Protein AF-A0A0K2VJY9-F1 (afdb_monomer)

Mean predicted aligned error: 20.17 Å

Organism: Lepeophtheirus salmonis (NCBI:txid72036)

InterPro domains:
  IPR000562 Fibronectin type II domain [PF00040] (77-105)
  IPR000562 Fibronectin type II domain [PF00040] (145-168)
  IPR000562 Fibronectin type II domain [PS51092] (72-120)
  IPR000562 Fibronectin type II domain [SM00059] (70-118)
  IPR013806 Kringle-like fold [SSF57440] (66-106)
  IPR013806 Kringle-like fold [SSF57440] (131-168)
  IPR036943 Fibronectin type II domain superfamily [G3DSA:2.10.10.10] (58-126)
  IPR036943 Fibronectin type II domain superfamily [G3DSA:2.10.10.10] (132-171)

Foldseek 3Di:
DDDDDDDDDDDDDDDDDDDDDDPPDPPDDPPDDPPDPPDDPPPPDPDPPCPPPPPPPPPDPPDDDPQQWAAPVGQTFDPFADDPNDTDRWFECPPPVNFTKGASDHDPVRHRDHMHGIDPSTDYPPPPDDQPDDPPVRQGADQWDDDPNDIDRHWDCVPHPDTDHDNDHPPD

pLDDT: mean 71.34, std 15.87, range [36.56, 96.62]

Structure (mmCIF, N/CA/C/O backbone):
data_AF-A0A0K2VJY9-F1
#
_entry.id   AF-A0A0K2VJY9-F1
#
loop_
_atom_site.group_PDB
_atom_site.id
_atom_site.type_symbol
_atom_site.label_atom_id
_atom_site.label_alt_id
_atom_site.label_comp_id
_atom_site.label_asym_id
_atom_site.label_entity_id
_atom_site.label_seq_id
_atom_site.pdbx_PDB_ins_code
_atom_site.Cartn_x
_atom_site.Cartn_y
_atom_site.Cartn_z
_atom_site.occupancy
_atom_site.B_iso_or_equiv
_atom_site.auth_seq_id
_atom_site.auth_comp_id
_atom_site.auth_asym_id
_atom_site.auth_atom_id
_atom_site.pdbx_PDB_model_num
ATOM 1 N N . THR A 1 1 ? 41.885 -47.181 95.281 1.00 48.81 1 THR A N 1
ATOM 2 C CA . THR A 1 1 ? 43.304 -46.803 95.465 1.00 48.81 1 THR A CA 1
ATOM 3 C C . THR A 1 1 ? 44.147 -48.058 95.338 1.00 48.81 1 THR A C 1
ATOM 5 O O . THR A 1 1 ? 43.706 -49.065 95.875 1.00 48.81 1 THR A O 1
ATOM 8 N N . PRO A 1 2 ? 45.337 -48.066 94.718 1.00 55.00 2 PRO A N 1
ATOM 9 C CA . PRO A 1 2 ? 45.896 -47.259 93.629 1.00 55.00 2 PRO A CA 1
ATOM 10 C C . PRO A 1 2 ? 45.873 -48.044 92.291 1.00 55.00 2 PRO A C 1
ATOM 12 O O . PRO A 1 2 ? 45.965 -49.267 92.286 1.00 55.00 2 PRO A O 1
ATOM 15 N N . THR A 1 3 ? 45.781 -47.361 91.149 1.00 51.31 3 THR A N 1
ATOM 16 C CA . THR A 1 3 ? 45.940 -47.999 89.829 1.00 51.31 3 THR A CA 1
ATOM 17 C C . THR A 1 3 ? 47.283 -47.552 89.265 1.00 51.31 3 THR A C 1
ATOM 19 O O . THR A 1 3 ? 47.426 -46.398 88.865 1.00 51.31 3 THR A O 1
ATOM 22 N N . SER A 1 4 ? 48.289 -48.430 89.304 1.00 63.41 4 SER A N 1
ATOM 23 C CA . SER A 1 4 ? 49.583 -48.167 88.667 1.00 63.41 4 SER A CA 1
ATOM 24 C C . SER A 1 4 ? 49.408 -48.090 87.149 1.00 63.41 4 SER A C 1
ATOM 26 O O . SER A 1 4 ? 48.708 -48.932 86.579 1.00 63.41 4 SER A O 1
ATOM 28 N N . PRO A 1 5 ? 50.029 -47.111 86.476 1.00 68.75 5 PRO A N 1
ATOM 29 C CA . PRO A 1 5 ? 49.923 -46.987 85.032 1.00 68.75 5 PRO A CA 1
ATOM 30 C C . PRO A 1 5 ? 50.757 -48.079 84.338 1.00 68.75 5 PRO A C 1
ATOM 32 O O . PRO A 1 5 ? 51.905 -48.306 84.730 1.00 68.75 5 PRO A O 1
ATOM 35 N N . PRO A 1 6 ? 50.234 -48.751 83.297 1.00 70.00 6 PRO A N 1
ATOM 36 C CA . PRO A 1 6 ? 51.037 -49.658 82.491 1.00 70.00 6 PRO A CA 1
ATOM 37 C C . PRO A 1 6 ? 51.965 -48.861 81.562 1.00 70.00 6 PRO A C 1
ATOM 39 O O . PRO A 1 6 ? 51.521 -48.147 80.664 1.00 70.00 6 PRO A O 1
ATOM 42 N N . THR A 1 7 ? 53.274 -48.993 81.771 1.00 62.53 7 THR A N 1
ATOM 43 C CA . THR A 1 7 ? 54.312 -48.455 80.883 1.00 62.53 7 THR A CA 1
ATOM 44 C C . THR A 1 7 ? 54.522 -49.407 79.711 1.00 62.53 7 THR A C 1
ATOM 46 O O . THR A 1 7 ? 55.087 -50.487 79.880 1.00 62.53 7 THR A O 1
ATOM 49 N N . THR A 1 8 ? 54.067 -49.009 78.523 1.00 65.25 8 THR A N 1
ATOM 50 C CA . THR A 1 8 ? 54.317 -49.755 77.281 1.00 65.25 8 THR A CA 1
ATOM 51 C C . THR A 1 8 ? 55.618 -49.254 76.642 1.00 65.25 8 THR A C 1
ATOM 53 O O . THR A 1 8 ? 55.748 -48.047 76.436 1.00 65.25 8 THR A O 1
ATOM 56 N N . PRO A 1 9 ? 56.592 -50.132 76.343 1.00 68.38 9 PRO A N 1
ATOM 57 C CA . PRO A 1 9 ? 57.852 -49.733 75.726 1.00 68.38 9 PRO A CA 1
ATOM 58 C C . PRO A 1 9 ? 57.654 -49.376 74.246 1.00 68.38 9 PRO A C 1
ATOM 60 O O . PRO A 1 9 ? 57.282 -50.213 73.426 1.00 68.38 9 PRO A O 1
ATOM 63 N N . THR A 1 10 ? 57.925 -48.116 73.909 1.00 63.16 10 THR A N 1
ATOM 64 C CA . THR A 1 10 ? 57.925 -47.599 72.537 1.00 63.16 10 THR A CA 1
ATOM 65 C C . THR A 1 10 ? 59.215 -48.021 71.834 1.00 63.16 10 THR A C 1
ATOM 67 O O . THR A 1 10 ? 60.294 -47.525 72.158 1.00 63.16 10 THR A O 1
ATOM 70 N N . ALA A 1 11 ? 59.118 -48.947 70.879 1.00 69.31 11 ALA A N 1
ATOM 71 C CA . ALA A 1 11 ? 60.234 -49.283 69.999 1.00 69.31 11 ALA A CA 1
ATOM 72 C C . ALA A 1 11 ? 60.535 -48.111 69.038 1.00 69.31 11 ALA A C 1
ATOM 74 O O . ALA A 1 11 ? 59.601 -47.446 68.580 1.00 69.31 11 ALA A O 1
ATOM 75 N N . PRO A 1 12 ? 61.815 -47.836 68.724 1.00 71.50 12 PRO A N 1
ATOM 76 C CA . PRO A 1 12 ? 62.185 -46.754 67.821 1.00 71.50 12 PRO A CA 1
ATOM 77 C C . PRO A 1 12 ? 61.693 -47.028 66.389 1.00 71.50 12 PRO A C 1
ATOM 79 O O . PRO A 1 12 ? 61.727 -48.175 65.931 1.00 71.50 12 PRO A O 1
ATOM 82 N N . PRO A 1 13 ? 61.244 -45.989 65.663 1.00 69.81 13 PRO A N 1
ATOM 83 C CA . PRO A 1 13 ? 60.726 -46.144 64.313 1.00 69.81 13 PRO A CA 1
ATOM 84 C C . PRO A 1 13 ? 61.854 -46.551 63.360 1.00 69.81 13 PRO A C 1
ATOM 86 O O . PRO A 1 13 ? 62.861 -45.858 63.226 1.00 69.81 13 PRO A O 1
ATOM 89 N N . THR A 1 14 ? 61.679 -47.686 62.688 1.00 63.47 14 THR A N 1
ATOM 90 C CA . THR A 1 14 ? 62.529 -48.101 61.571 1.00 63.47 14 THR A CA 1
ATOM 91 C C . THR A 1 14 ? 61.932 -47.534 60.288 1.00 63.47 14 THR A C 1
ATOM 93 O O . THR A 1 14 ? 60.809 -47.862 59.915 1.00 63.47 14 THR A O 1
ATOM 96 N N . THR A 1 15 ? 62.660 -46.633 59.630 1.00 67.88 15 THR A N 1
ATOM 97 C CA . THR A 1 15 ? 62.262 -46.064 58.337 1.00 67.88 15 THR A C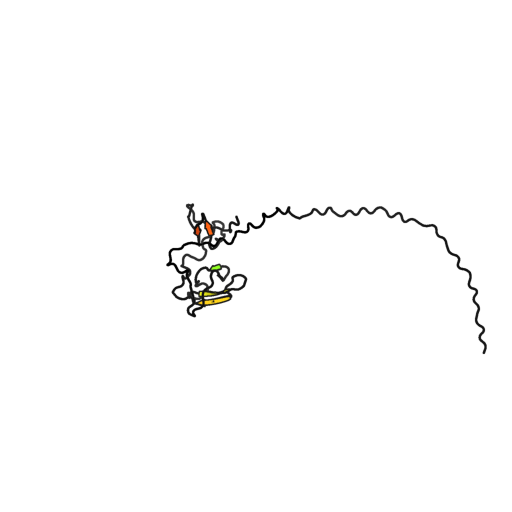A 1
ATOM 98 C C . THR A 1 15 ? 62.597 -47.063 57.226 1.00 67.88 15 THR A C 1
ATOM 100 O O . THR A 1 15 ? 63.777 -47.364 57.037 1.00 67.88 15 THR A O 1
ATOM 103 N N . PRO A 1 16 ? 61.620 -47.578 56.459 1.00 67.00 16 PRO A N 1
ATOM 104 C CA . PRO A 1 16 ? 61.907 -48.373 55.276 1.00 67.00 16 PRO A CA 1
ATOM 105 C C . PRO A 1 16 ? 62.301 -47.429 54.134 1.00 67.00 16 PRO A C 1
ATOM 107 O O . PRO A 1 16 ? 61.461 -46.738 53.559 1.00 67.00 16 PRO A O 1
ATOM 110 N N . THR A 1 17 ? 63.588 -47.389 53.799 1.00 63.19 17 THR A N 1
ATOM 111 C CA . THR A 1 17 ? 64.084 -46.693 52.605 1.00 63.19 17 THR A CA 1
ATOM 112 C C . THR A 1 17 ? 63.848 -47.586 51.388 1.00 63.19 17 THR A C 1
ATOM 114 O O . THR A 1 17 ? 64.686 -48.419 51.047 1.00 63.19 17 THR A O 1
ATOM 117 N N . ALA A 1 18 ? 62.686 -47.455 50.749 1.00 66.62 18 ALA A N 1
ATOM 118 C CA . ALA A 1 18 ? 62.449 -48.065 49.444 1.00 66.62 18 ALA A CA 1
ATOM 119 C C . ALA A 1 18 ? 63.176 -47.255 48.347 1.00 66.62 18 ALA A C 1
ATOM 121 O O . ALA A 1 18 ? 63.155 -46.021 48.392 1.00 66.62 18 ALA A O 1
ATOM 122 N N . PRO A 1 19 ? 63.830 -47.906 47.368 1.00 70.62 19 PRO A N 1
ATOM 123 C CA . PRO A 1 19 ? 64.470 -47.215 46.253 1.00 70.62 19 PRO A CA 1
ATOM 124 C C . PRO A 1 19 ? 63.425 -46.506 45.369 1.00 70.62 19 PRO A C 1
ATOM 126 O O . PRO A 1 19 ? 62.305 -47.004 45.226 1.00 70.62 19 PRO A O 1
ATOM 129 N N . PRO A 1 20 ? 63.764 -45.359 44.753 1.00 66.69 20 PRO A N 1
ATOM 130 C CA . PRO A 1 20 ? 62.827 -44.620 43.920 1.00 66.69 20 PRO A CA 1
ATOM 131 C C . PRO A 1 20 ? 62.527 -45.413 42.643 1.00 66.69 20 PRO A C 1
ATOM 133 O O . PRO A 1 20 ? 63.374 -45.555 41.764 1.00 66.69 20 PRO A O 1
ATOM 136 N N . THR A 1 21 ? 61.306 -45.929 42.524 1.00 61.56 21 THR A N 1
ATOM 137 C CA . THR A 1 21 ? 60.799 -46.495 41.273 1.00 61.56 21 THR A CA 1
ATOM 138 C C . THR A 1 21 ? 60.346 -45.352 40.372 1.00 61.56 21 THR A C 1
ATOM 140 O O . THR A 1 21 ? 59.319 -44.726 40.631 1.00 61.56 21 THR A O 1
ATOM 143 N N . THR A 1 22 ? 61.114 -45.056 39.325 1.00 67.06 22 THR A N 1
ATOM 144 C CA . THR A 1 22 ? 60.713 -44.114 38.274 1.00 67.06 22 THR A CA 1
ATOM 145 C C . THR A 1 22 ? 59.531 -44.705 37.495 1.00 67.06 22 THR A C 1
ATOM 147 O O . THR A 1 22 ? 59.691 -45.763 36.884 1.00 67.06 22 THR A O 1
ATOM 150 N N . PRO A 1 23 ? 58.347 -44.068 37.471 1.00 64.12 23 PRO A N 1
ATOM 151 C CA . PRO A 1 23 ? 57.264 -44.503 36.606 1.00 64.12 23 PRO A CA 1
ATOM 152 C C . PRO A 1 23 ? 57.578 -44.050 35.179 1.00 64.12 23 PRO A C 1
ATOM 154 O O . PRO A 1 23 ? 57.415 -42.882 34.830 1.00 64.12 23 PRO A O 1
ATOM 157 N N . THR A 1 24 ? 58.041 -44.968 34.336 1.00 62.97 24 THR A N 1
ATOM 158 C CA . THR A 1 24 ? 58.100 -44.740 32.890 1.00 62.97 24 THR A CA 1
ATOM 159 C C . THR A 1 24 ? 56.699 -44.957 32.324 1.00 62.97 24 THR A C 1
ATOM 161 O O . THR A 1 24 ? 56.348 -46.052 31.891 1.00 62.97 24 THR A O 1
ATOM 164 N N . ALA A 1 25 ? 55.861 -43.921 32.379 1.00 63.75 25 ALA A N 1
ATOM 165 C CA . ALA A 1 25 ? 54.627 -43.909 31.606 1.00 63.75 25 ALA A CA 1
ATOM 166 C C . ALA A 1 25 ? 54.986 -43.903 30.103 1.00 63.75 25 ALA A C 1
ATOM 168 O O . ALA A 1 25 ? 55.880 -43.150 29.703 1.00 63.75 25 ALA A O 1
ATOM 169 N N . PRO A 1 26 ? 54.326 -44.716 29.260 1.00 68.50 26 PRO A N 1
ATOM 170 C CA . PRO A 1 26 ? 54.474 -44.620 27.813 1.00 68.50 26 PRO A CA 1
ATOM 171 C C . PRO A 1 26 ? 54.117 -43.200 27.348 1.00 68.50 26 PRO A C 1
ATOM 173 O O . PRO A 1 26 ? 53.179 -42.614 27.898 1.00 68.50 26 PRO A O 1
ATOM 176 N N . PRO A 1 27 ? 54.807 -42.634 26.343 1.00 64.31 27 PRO A N 1
ATOM 177 C CA . PRO A 1 27 ? 54.418 -41.348 25.788 1.00 64.31 27 PRO A CA 1
ATOM 178 C C . PRO A 1 27 ? 53.021 -41.491 25.178 1.00 64.31 27 PRO A C 1
ATOM 180 O O . PRO A 1 27 ? 52.833 -42.135 24.148 1.00 64.31 27 PRO A O 1
ATOM 183 N N . THR A 1 28 ? 52.019 -40.915 25.836 1.00 59.78 28 THR A N 1
ATOM 184 C CA . THR A 1 28 ? 50.691 -40.760 25.253 1.00 59.78 28 THR A CA 1
ATOM 185 C C . THR A 1 28 ? 50.783 -39.606 24.270 1.00 59.78 28 THR A C 1
ATOM 187 O O . THR A 1 28 ? 50.891 -38.446 24.652 1.00 59.78 28 THR A O 1
ATOM 190 N N . THR A 1 29 ? 50.820 -39.920 22.978 1.00 65.56 29 THR A N 1
ATOM 191 C CA . THR A 1 29 ? 50.658 -38.909 21.935 1.00 65.56 29 THR A CA 1
ATOM 192 C C . THR A 1 29 ? 49.215 -38.406 22.008 1.00 65.56 29 THR A C 1
ATOM 194 O O . THR A 1 29 ? 48.300 -39.206 21.798 1.00 65.56 29 THR A O 1
ATOM 197 N N . PRO A 1 30 ? 48.956 -37.120 22.304 1.00 60.06 30 PRO A N 1
ATOM 198 C CA . PRO A 1 30 ? 47.615 -36.581 22.183 1.00 60.06 30 PRO A CA 1
ATOM 199 C C . PRO A 1 30 ? 47.298 -36.466 20.693 1.00 60.06 30 PRO A C 1
ATOM 201 O O . PRO A 1 30 ? 47.664 -35.499 20.029 1.00 60.06 30 PRO A O 1
ATOM 204 N N . THR A 1 31 ? 46.629 -37.474 20.142 1.00 61.94 31 THR A N 1
ATOM 205 C CA . THR A 1 31 ? 46.021 -37.380 18.815 1.00 61.94 31 THR A CA 1
ATOM 206 C C . THR A 1 31 ? 44.728 -36.581 18.944 1.00 61.94 31 THR A C 1
ATOM 208 O O . THR A 1 31 ? 43.628 -37.125 18.892 1.00 61.94 31 THR A O 1
ATOM 211 N N . ALA A 1 32 ? 44.853 -35.272 19.166 1.00 62.97 32 ALA A N 1
ATOM 212 C CA . ALA A 1 32 ? 43.757 -34.368 18.861 1.00 62.97 32 ALA A CA 1
ATOM 213 C C . ALA A 1 32 ? 43.549 -34.414 17.334 1.00 62.97 32 ALA A C 1
ATOM 215 O O . ALA A 1 32 ? 44.527 -34.270 16.593 1.00 62.97 32 ALA A O 1
ATOM 216 N N . PRO A 1 33 ? 42.322 -34.646 16.837 1.00 69.62 33 PRO A N 1
ATOM 217 C CA . PRO A 1 33 ? 42.032 -34.510 15.417 1.00 69.62 33 PRO A CA 1
ATOM 218 C C . PRO A 1 33 ? 42.440 -33.104 14.958 1.00 69.62 33 PRO A C 1
ATOM 220 O O . PRO A 1 33 ? 42.216 -32.151 15.710 1.00 69.62 33 PRO A O 1
ATOM 223 N N . PRO A 1 34 ? 43.017 -32.934 13.757 1.00 64.56 34 PRO A N 1
ATOM 224 C CA . PRO A 1 34 ? 43.261 -31.604 13.226 1.00 64.56 34 PRO A CA 1
ATOM 225 C C . PRO A 1 34 ? 41.909 -30.899 13.098 1.00 64.56 34 PRO A C 1
ATOM 227 O O . PRO A 1 34 ? 41.082 -31.256 12.260 1.00 64.56 34 PRO A O 1
ATOM 230 N N . THR A 1 35 ? 41.656 -29.918 13.960 1.00 60.38 35 THR A N 1
ATOM 231 C CA . THR A 1 35 ? 40.522 -29.019 13.802 1.00 60.38 35 THR A CA 1
ATOM 232 C C . THR A 1 35 ? 40.825 -28.154 12.591 1.00 60.38 35 THR A C 1
ATOM 234 O O . THR A 1 35 ? 41.629 -27.226 12.643 1.00 60.38 35 THR A O 1
ATOM 237 N N . THR A 1 36 ? 40.220 -28.490 11.454 1.00 62.84 36 THR A N 1
ATOM 238 C CA . THR A 1 36 ? 40.187 -27.581 10.313 1.00 62.84 36 THR A CA 1
ATOM 239 C C . THR A 1 36 ? 39.492 -26.304 10.786 1.00 62.84 36 THR A C 1
ATOM 241 O O . THR A 1 36 ? 38.356 -26.390 11.258 1.00 62.84 36 THR A O 1
ATOM 244 N N . PRO A 1 37 ? 40.134 -25.126 10.729 1.00 59.97 37 PRO A N 1
ATOM 245 C CA . PRO A 1 37 ? 39.441 -23.885 11.020 1.00 59.97 37 PRO A CA 1
ATOM 246 C C . PRO A 1 37 ? 38.374 -23.673 9.943 1.00 59.97 37 PRO A C 1
ATOM 248 O O . PRO A 1 37 ? 38.667 -23.257 8.827 1.00 59.97 37 PRO A O 1
ATOM 251 N N . THR A 1 38 ? 37.119 -23.971 10.278 1.00 58.91 38 THR A N 1
ATOM 252 C CA . THR A 1 38 ? 35.930 -23.724 9.446 1.00 58.91 38 THR A CA 1
ATOM 253 C C . THR A 1 38 ? 35.508 -22.253 9.504 1.00 58.91 38 THR A C 1
ATOM 255 O O . THR A 1 38 ? 34.322 -21.939 9.540 1.00 58.91 38 THR A O 1
ATOM 258 N N . ALA A 1 39 ? 36.465 -21.327 9.568 1.00 61.84 39 ALA A N 1
ATOM 259 C CA . A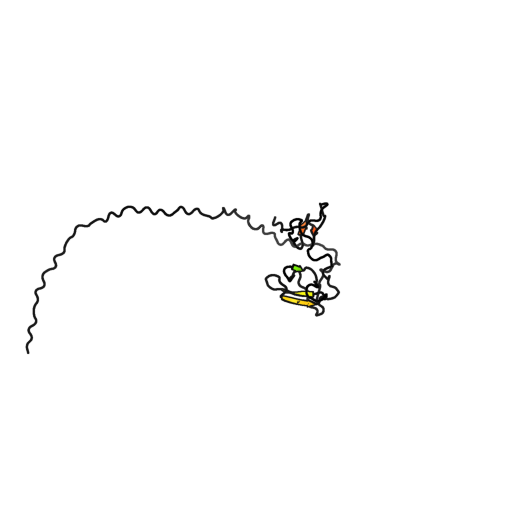LA A 1 39 ? 36.182 -19.920 9.346 1.00 61.84 39 ALA A CA 1
ATOM 260 C C . ALA A 1 39 ? 36.423 -19.655 7.854 1.00 61.84 39 ALA A C 1
ATOM 262 O O . ALA A 1 39 ? 37.562 -19.789 7.398 1.00 61.84 39 ALA A O 1
ATOM 263 N N . PRO A 1 40 ? 35.382 -19.316 7.071 1.00 70.06 40 PRO A N 1
ATOM 264 C CA . PRO A 1 40 ? 35.574 -18.800 5.724 1.00 70.06 40 PRO A CA 1
ATOM 265 C C . PRO A 1 40 ? 36.572 -17.637 5.774 1.00 70.06 40 PRO A C 1
ATOM 267 O O . PRO A 1 40 ? 36.559 -16.893 6.760 1.00 70.06 40 PRO A O 1
ATOM 270 N N . PRO A 1 41 ? 37.423 -17.445 4.752 1.00 65.88 41 PRO A N 1
ATOM 271 C CA . PRO A 1 41 ? 38.249 -16.250 4.686 1.00 65.88 41 PRO A CA 1
ATOM 272 C C . PRO A 1 41 ? 37.319 -15.040 4.774 1.00 65.88 41 PRO A C 1
ATOM 274 O O . PRO A 1 41 ? 36.501 -14.808 3.884 1.00 65.88 41 PRO A O 1
ATOM 277 N N . THR A 1 42 ? 37.400 -14.291 5.873 1.00 57.56 42 THR A N 1
ATOM 278 C CA . THR A 1 42 ? 36.737 -12.997 5.981 1.00 57.56 42 THR A CA 1
ATOM 279 C C . THR A 1 42 ? 37.416 -12.099 4.965 1.00 57.56 42 THR A C 1
ATOM 281 O O . THR A 1 42 ? 38.506 -11.582 5.217 1.00 57.56 42 THR A O 1
ATOM 284 N N . ILE A 1 43 ? 36.804 -11.968 3.786 1.00 66.31 43 ILE A N 1
ATOM 285 C CA . ILE A 1 43 ? 37.127 -10.890 2.859 1.00 66.31 43 ILE A CA 1
ATOM 286 C C . ILE A 1 43 ? 37.026 -9.610 3.687 1.00 66.31 43 ILE A C 1
ATOM 288 O O . ILE A 1 43 ? 35.986 -9.403 4.318 1.00 66.31 43 ILE A O 1
ATOM 292 N N . PRO A 1 44 ? 38.084 -8.783 3.753 1.00 55.94 44 PRO A N 1
ATOM 293 C CA . PRO A 1 44 ? 37.972 -7.487 4.387 1.00 55.94 44 PRO A CA 1
ATOM 294 C C . PRO A 1 44 ? 36.867 -6.738 3.652 1.00 55.94 44 PRO A C 1
ATOM 296 O O . PRO A 1 44 ? 37.023 -6.367 2.487 1.00 55.94 44 PRO A O 1
ATOM 299 N N . THR A 1 45 ? 35.720 -6.583 4.313 1.00 60.03 45 THR A N 1
ATOM 300 C CA . THR A 1 45 ? 34.655 -5.719 3.828 1.00 60.03 45 THR A CA 1
ATOM 301 C C . THR A 1 45 ? 35.312 -4.361 3.618 1.00 60.03 45 THR A C 1
ATOM 303 O O . THR A 1 45 ? 35.996 -3.890 4.538 1.00 60.03 45 THR A O 1
ATOM 306 N N . PRO A 1 46 ? 35.190 -3.735 2.433 1.00 64.88 46 PRO A N 1
ATOM 307 C CA . PRO A 1 46 ? 35.636 -2.362 2.290 1.00 64.88 46 PRO A CA 1
ATOM 308 C C . PRO A 1 46 ? 35.023 -1.565 3.448 1.00 64.88 46 PRO A C 1
ATOM 310 O O . PRO A 1 46 ? 33.885 -1.867 3.837 1.00 64.88 46 PRO A O 1
ATOM 313 N N . PRO A 1 47 ? 35.759 -0.605 4.044 1.00 66.06 47 PRO A N 1
ATOM 314 C CA . PRO A 1 47 ? 35.170 0.255 5.062 1.00 66.06 47 PRO A CA 1
ATOM 315 C C . PRO A 1 47 ? 33.827 0.734 4.514 1.00 66.06 47 PRO A C 1
ATOM 317 O O . PRO A 1 47 ? 33.780 1.020 3.307 1.00 66.06 47 PRO A O 1
ATOM 320 N N . PRO A 1 48 ? 32.747 0.770 5.326 1.00 57.78 48 PRO A N 1
ATOM 321 C CA . PRO A 1 48 ? 31.495 1.354 4.884 1.00 57.78 48 PRO A CA 1
ATOM 322 C C . PRO A 1 48 ? 31.885 2.652 4.208 1.00 57.78 48 PRO A C 1
ATOM 324 O O . PRO A 1 48 ? 32.509 3.507 4.845 1.00 57.78 48 PRO A O 1
ATOM 327 N N . LYS A 1 49 ? 31.657 2.757 2.892 1.00 52.94 49 LYS A N 1
ATOM 328 C CA . LYS A 1 49 ? 31.755 4.063 2.268 1.00 52.94 49 LYS A CA 1
ATOM 329 C C . LYS A 1 49 ? 30.743 4.843 3.072 1.00 52.94 49 LYS A C 1
ATOM 331 O O . LYS A 1 49 ? 29.557 4.528 3.008 1.00 52.94 49 LYS A O 1
ATOM 336 N N . THR A 1 50 ? 31.222 5.748 3.919 1.00 43.59 50 THR A N 1
ATOM 337 C CA . THR A 1 50 ? 30.382 6.744 4.546 1.00 43.59 50 THR A CA 1
ATOM 338 C C . THR A 1 50 ? 29.844 7.518 3.364 1.00 43.59 50 THR A C 1
ATOM 340 O O . THR A 1 50 ? 30.474 8.453 2.874 1.00 43.59 50 THR A O 1
ATOM 343 N N . VAL A 1 51 ? 28.734 7.030 2.811 1.00 51.16 51 VAL A N 1
ATOM 344 C CA . VAL A 1 51 ? 27.898 7.793 1.920 1.00 51.16 51 VAL A CA 1
ATOM 345 C C . VAL A 1 51 ? 27.454 8.894 2.854 1.00 51.16 51 VAL A C 1
ATOM 347 O O . VAL A 1 51 ? 26.628 8.677 3.741 1.00 51.16 51 VAL A O 1
ATOM 350 N N . ALA A 1 52 ? 28.141 10.035 2.763 1.00 51.41 52 ALA A N 1
ATOM 351 C CA . ALA A 1 52 ? 27.667 11.258 3.374 1.00 51.41 52 ALA A CA 1
ATOM 352 C C . ALA A 1 52 ? 26.168 11.309 3.070 1.00 51.41 52 ALA A C 1
ATOM 354 O O . ALA A 1 52 ? 25.821 10.982 1.927 1.00 51.41 52 ALA A O 1
ATOM 355 N N . PRO A 1 53 ? 25.292 11.616 4.046 1.00 45.28 53 PRO A N 1
ATOM 356 C CA . PRO A 1 53 ? 23.871 11.736 3.770 1.00 45.28 53 PRO A CA 1
ATOM 357 C C . PRO A 1 53 ? 23.766 12.671 2.577 1.00 45.28 53 PRO A C 1
ATOM 359 O O . PRO A 1 53 ? 24.094 13.854 2.662 1.00 45.28 53 PRO A O 1
ATOM 362 N N . THR A 1 54 ? 23.475 12.090 1.417 1.00 41.28 54 THR A N 1
ATOM 363 C CA . THR A 1 54 ? 23.405 12.847 0.187 1.00 41.28 54 THR A CA 1
ATOM 364 C C . THR A 1 54 ? 22.034 13.441 0.316 1.00 41.28 54 THR A C 1
ATOM 366 O O . THR A 1 54 ? 21.037 12.777 0.044 1.00 41.28 54 THR A O 1
ATOM 369 N N . THR A 1 55 ? 21.972 14.625 0.920 1.00 41.81 55 THR A N 1
ATOM 370 C CA . THR A 1 55 ? 20.751 15.401 0.982 1.00 41.81 55 THR A CA 1
ATOM 371 C C . THR A 1 55 ? 20.369 15.602 -0.471 1.00 41.81 55 THR A C 1
ATOM 373 O O . THR A 1 55 ? 20.995 16.380 -1.191 1.00 41.81 55 THR A O 1
ATOM 376 N N . ILE A 1 56 ? 19.421 14.789 -0.928 1.00 49.31 56 ILE A N 1
ATOM 377 C CA . ILE A 1 56 ? 18.770 14.900 -2.220 1.00 49.31 56 ILE A CA 1
ATOM 378 C C . ILE A 1 56 ? 18.031 16.232 -2.205 1.00 49.31 56 ILE A C 1
ATOM 380 O O . ILE A 1 56 ? 16.845 16.315 -1.903 1.00 49.31 56 ILE A O 1
ATOM 384 N N . THR A 1 57 ? 18.758 17.313 -2.474 1.00 42.41 57 THR A N 1
ATOM 385 C CA . THR A 1 57 ? 18.174 18.615 -2.766 1.00 42.41 57 THR A CA 1
ATOM 386 C C . THR A 1 57 ? 17.628 18.532 -4.184 1.00 42.41 57 THR A C 1
ATOM 388 O O . THR A 1 57 ? 18.171 19.098 -5.129 1.00 42.41 57 THR A O 1
ATOM 391 N N . THR A 1 58 ? 16.563 17.749 -4.334 1.00 40.28 58 THR A N 1
ATOM 392 C CA . THR A 1 58 ? 15.706 17.761 -5.505 1.00 40.28 58 THR A CA 1
ATOM 393 C C . THR A 1 58 ? 14.976 19.092 -5.458 1.00 40.28 58 THR A C 1
ATOM 395 O O . THR A 1 58 ? 14.033 19.271 -4.687 1.00 40.28 58 THR A O 1
ATOM 398 N N . THR A 1 59 ? 15.424 20.062 -6.251 1.00 42.19 59 THR A N 1
ATOM 399 C CA . THR A 1 59 ? 14.625 21.237 -6.599 1.00 42.19 59 THR A CA 1
ATOM 400 C C . THR A 1 59 ? 13.420 20.765 -7.410 1.00 42.19 59 THR A C 1
ATOM 402 O O . THR A 1 59 ? 13.420 20.777 -8.638 1.00 42.19 59 THR A O 1
ATOM 405 N N . MET A 1 60 ? 12.401 20.277 -6.701 1.00 47.53 60 MET A N 1
ATOM 406 C CA . MET A 1 60 ? 11.114 19.899 -7.265 1.00 47.53 60 MET A CA 1
ATOM 407 C C . MET A 1 60 ? 10.329 21.178 -7.582 1.00 47.53 60 MET A C 1
ATOM 409 O O . MET A 1 60 ? 10.275 22.075 -6.735 1.00 47.53 60 MET A O 1
ATOM 413 N N . PRO A 1 61 ? 9.694 21.292 -8.761 1.00 49.12 61 PRO A N 1
ATOM 414 C CA . PRO A 1 61 ? 8.692 22.322 -8.967 1.00 49.12 61 PRO A CA 1
ATOM 415 C C . PRO A 1 61 ? 7.580 22.118 -7.931 1.00 49.12 61 PRO A C 1
ATOM 417 O O . PRO A 1 61 ? 6.986 21.048 -7.806 1.00 49.12 61 PRO A O 1
ATOM 420 N N . THR A 1 62 ? 7.332 23.152 -7.140 1.00 44.28 62 THR A N 1
ATOM 421 C CA . THR A 1 62 ? 6.222 23.246 -6.194 1.00 44.28 62 THR A CA 1
ATOM 422 C C . THR A 1 62 ? 4.898 22.948 -6.903 1.00 44.28 62 THR A C 1
ATOM 424 O O . THR A 1 62 ? 4.511 23.752 -7.750 1.00 44.28 62 THR A O 1
ATOM 427 N N . THR A 1 63 ? 4.245 21.813 -6.580 1.00 41.06 63 THR A N 1
ATOM 428 C CA . THR A 1 63 ? 2.767 21.564 -6.538 1.00 41.06 63 THR A CA 1
ATOM 429 C C . THR A 1 63 ? 2.329 20.081 -6.529 1.00 41.06 63 THR A C 1
ATOM 431 O O . THR A 1 63 ? 1.155 19.799 -6.739 1.00 41.06 63 THR A O 1
ATOM 434 N N . VAL A 1 64 ? 3.184 19.109 -6.198 1.00 41.34 64 VAL A N 1
ATOM 435 C CA . VAL A 1 64 ? 2.698 17.774 -5.783 1.00 41.34 64 VAL A CA 1
ATOM 436 C C . VAL A 1 64 ? 3.057 17.532 -4.328 1.00 41.34 64 VAL A C 1
ATOM 438 O O . VAL A 1 64 ? 4.161 17.121 -3.991 1.00 41.34 64 VAL A O 1
ATOM 441 N N . THR A 1 65 ? 2.115 17.869 -3.451 1.00 36.56 65 THR A N 1
ATOM 442 C CA . THR A 1 65 ? 2.105 17.469 -2.044 1.00 36.56 65 THR A CA 1
ATOM 443 C C . THR A 1 65 ? 2.404 15.965 -1.981 1.00 36.56 65 THR A C 1
ATOM 445 O O . THR A 1 65 ? 1.691 15.213 -2.651 1.00 36.56 65 THR A O 1
ATOM 448 N N . PRO A 1 66 ? 3.427 15.489 -1.240 1.00 45.44 66 PRO A N 1
ATOM 449 C CA . PRO A 1 66 ? 3.555 14.057 -0.982 1.00 45.44 66 PRO A CA 1
ATOM 450 C C . PRO A 1 66 ? 2.221 13.616 -0.389 1.00 45.44 66 PRO A C 1
ATOM 452 O O . PRO A 1 66 ? 1.735 14.281 0.523 1.00 45.44 66 PRO A O 1
ATOM 455 N N . LEU A 1 67 ? 1.586 12.608 -0.992 1.00 50.62 67 LEU A N 1
ATOM 456 C CA . LEU A 1 67 ? 0.205 12.198 -0.736 1.00 50.62 67 LEU A CA 1
ATOM 457 C C . LEU A 1 67 ? -0.003 11.939 0.766 1.00 50.62 67 LEU A C 1
ATOM 459 O O . LEU A 1 67 ? 0.165 10.819 1.239 1.00 50.62 67 LEU A O 1
ATOM 463 N N . ALA A 1 68 ? -0.340 12.987 1.521 1.00 67.62 68 ALA A N 1
ATOM 464 C CA . ALA A 1 68 ? -0.631 12.944 2.946 1.00 67.62 68 ALA A CA 1
ATOM 465 C C . ALA A 1 68 ? -2.034 12.359 3.098 1.00 67.62 68 ALA A C 1
ATOM 467 O O . ALA A 1 68 ? -3.008 13.045 3.402 1.00 67.62 68 ALA A O 1
ATOM 468 N N . CYS A 1 69 ? -2.137 11.083 2.754 1.00 79.38 69 CYS A N 1
ATOM 469 C CA . CYS A 1 69 ? -3.333 10.308 2.944 1.00 79.38 69 CYS A CA 1
ATOM 470 C C . CYS A 1 69 ? -3.556 10.156 4.453 1.00 79.38 69 CYS A C 1
ATOM 472 O O . CYS A 1 69 ? -2.646 9.823 5.217 1.00 79.38 69 CYS A O 1
ATOM 474 N N . GLY A 1 70 ? -4.771 10.480 4.872 1.00 88.69 70 GLY A N 1
ATOM 475 C CA . GLY A 1 70 ? -5.193 10.452 6.258 1.00 88.69 70 GLY A CA 1
ATOM 476 C C . GLY A 1 70 ? -6.534 9.756 6.379 1.00 88.69 70 GLY A C 1
ATOM 477 O O . GLY A 1 70 ? -7.207 9.457 5.390 1.00 88.69 70 GLY A O 1
ATOM 478 N N . THR A 1 71 ? -6.930 9.495 7.607 1.00 92.44 71 THR A N 1
ATOM 479 C CA . THR A 1 71 ? -8.140 8.749 7.904 1.00 92.44 71 THR A CA 1
ATOM 480 C C . THR A 1 71 ? -9.319 9.695 8.068 1.00 92.44 71 THR A C 1
ATOM 482 O O . THR A 1 71 ? -9.160 10.912 8.203 1.00 92.44 71 THR A O 1
ATOM 485 N N . VAL A 1 72 ? -10.533 9.152 8.076 1.00 92.31 72 VAL A N 1
ATOM 486 C CA . VAL A 1 72 ? -11.756 9.921 8.356 1.00 92.31 72 VAL A CA 1
ATOM 487 C C . VAL A 1 72 ? -11.741 10.561 9.748 1.00 92.31 72 VAL A C 1
ATOM 489 O O . VAL A 1 72 ? -12.413 11.566 9.964 1.00 92.31 72 VAL A O 1
ATOM 492 N N . THR A 1 73 ? -10.952 10.014 10.679 1.00 91.06 73 THR A N 1
ATOM 493 C CA . THR A 1 73 ? -10.764 10.572 12.027 1.00 91.06 73 THR A CA 1
ATOM 494 C C . THR A 1 73 ? -9.608 11.575 12.110 1.00 91.06 73 THR A C 1
ATOM 496 O O . THR A 1 73 ? -9.382 12.164 13.165 1.00 91.06 73 THR A O 1
ATOM 499 N N . GLY A 1 74 ? -8.896 11.811 11.003 1.00 89.31 74 GLY A N 1
ATOM 500 C CA . GLY A 1 74 ? -7.790 12.764 10.919 1.00 89.31 74 GLY A CA 1
ATOM 501 C C . GLY A 1 74 ? -6.420 12.189 11.282 1.00 89.31 74 GLY A C 1
ATOM 502 O O . GLY A 1 74 ? -5.452 12.946 11.344 1.00 89.31 74 GLY A O 1
ATOM 503 N N . ASN A 1 75 ? -6.304 10.875 11.495 1.00 91.38 75 ASN A N 1
ATOM 504 C CA . ASN A 1 75 ? -5.009 10.243 11.736 1.00 91.38 75 ASN A CA 1
ATOM 505 C C . ASN A 1 75 ? -4.228 10.096 10.422 1.00 91.38 75 ASN A C 1
ATOM 507 O O . ASN A 1 75 ? -4.817 9.750 9.397 1.00 91.38 75 ASN A O 1
ATOM 511 N N . PRO A 1 76 ? -2.907 10.329 10.414 1.00 91.38 76 PRO A N 1
ATOM 512 C CA . PRO A 1 76 ? -2.100 10.087 9.228 1.00 91.38 76 PRO A CA 1
ATOM 513 C C . PRO A 1 76 ? -1.989 8.584 8.956 1.00 91.38 76 PRO A C 1
ATOM 515 O O . PRO A 1 76 ? -1.781 7.788 9.874 1.00 91.38 76 PRO A O 1
ATOM 518 N N . CYS A 1 77 ? -2.078 8.204 7.684 1.00 92.25 77 CYS A N 1
ATOM 519 C CA . CYS A 1 77 ? -1.730 6.857 7.264 1.00 92.25 77 CYS A CA 1
ATOM 520 C C . CYS A 1 77 ? -0.209 6.678 7.251 1.00 92.25 77 CYS A C 1
ATOM 522 O O . CYS A 1 77 ? 0.532 7.561 6.814 1.00 92.25 77 CYS A O 1
ATOM 524 N N . ILE A 1 78 ? 0.254 5.511 7.690 1.00 89.94 78 ILE A N 1
ATOM 525 C CA . ILE A 1 78 ? 1.653 5.101 7.625 1.00 89.94 78 ILE A CA 1
ATOM 526 C C . ILE A 1 78 ? 1.811 4.128 6.462 1.00 89.94 78 ILE A C 1
ATOM 528 O O . ILE A 1 78 ? 1.220 3.049 6.460 1.00 89.94 78 ILE A O 1
ATOM 532 N N . PHE A 1 79 ? 2.644 4.506 5.496 1.00 83.56 79 PHE A N 1
ATOM 533 C CA . PHE A 1 79 ? 3.031 3.662 4.372 1.00 83.56 79 PHE A CA 1
ATOM 534 C C . PHE A 1 79 ? 4.560 3.516 4.312 1.00 83.56 79 PHE A C 1
ATOM 536 O O . PHE A 1 79 ? 5.265 4.482 4.617 1.00 83.56 79 PHE A O 1
ATOM 543 N N . PRO A 1 80 ? 5.083 2.362 3.859 1.00 87.06 80 PRO A N 1
ATOM 544 C CA . PRO A 1 80 ? 4.357 1.110 3.634 1.00 87.06 80 PRO A CA 1
ATOM 545 C C . PRO A 1 80 ? 3.950 0.417 4.948 1.00 87.06 80 PRO A C 1
ATOM 547 O O . PRO A 1 80 ? 4.589 0.617 5.979 1.00 87.06 80 PRO A O 1
ATOM 550 N N . PHE A 1 81 ? 2.928 -0.442 4.903 1.00 85.56 81 PHE A N 1
ATOM 551 C CA . PHE A 1 81 ? 2.570 -1.335 6.015 1.00 85.56 81 PHE A CA 1
ATOM 552 C C . PHE A 1 81 ? 2.320 -2.768 5.544 1.00 85.56 81 PHE A C 1
ATOM 554 O O . PHE A 1 81 ? 1.963 -2.989 4.389 1.00 85.56 81 PHE A O 1
ATOM 561 N N . ILE A 1 82 ? 2.4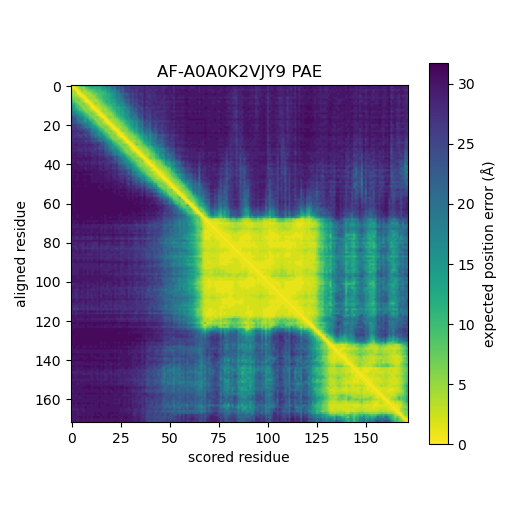94 -3.746 6.436 1.00 82.00 82 ILE A N 1
ATOM 562 C CA . ILE A 1 82 ? 2.258 -5.164 6.141 1.00 82.00 82 ILE A CA 1
ATOM 563 C C . ILE A 1 82 ? 0.918 -5.610 6.730 1.00 82.00 82 ILE A C 1
ATOM 565 O O . ILE A 1 82 ? 0.654 -5.407 7.915 1.00 82.00 82 ILE A O 1
ATOM 569 N N . TYR A 1 83 ? 0.089 -6.270 5.926 1.00 87.50 83 TYR A N 1
ATOM 570 C CA . TYR A 1 83 ? -1.119 -6.954 6.386 1.00 87.50 83 TYR A CA 1
ATOM 571 C C . TYR A 1 83 ? -1.335 -8.242 5.595 1.00 87.50 83 TYR A C 1
ATOM 573 O O . TYR A 1 83 ? -1.131 -8.266 4.385 1.00 87.50 83 TYR A O 1
ATOM 581 N N . ALA A 1 84 ? -1.705 -9.332 6.273 1.00 83.19 84 ALA A N 1
ATOM 582 C CA . ALA A 1 84 ? -1.849 -10.650 5.646 1.00 83.19 84 ALA A CA 1
ATOM 583 C C . ALA A 1 84 ? -0.660 -11.004 4.719 1.00 83.19 84 ALA A C 1
ATOM 585 O O . ALA A 1 84 ? -0.858 -11.437 3.590 1.00 83.19 84 ALA A O 1
ATOM 586 N N . GLU A 1 85 ? 0.572 -10.732 5.176 1.00 79.44 85 GLU A N 1
ATOM 587 C CA . GLU A 1 85 ? 1.834 -10.965 4.442 1.00 79.44 85 GLU A CA 1
ATOM 588 C C . GLU A 1 85 ? 2.021 -10.150 3.143 1.00 79.44 85 GLU A C 1
ATOM 590 O O . GLU A 1 85 ? 2.982 -10.365 2.406 1.00 79.44 85 GLU A O 1
ATOM 595 N N . ASN A 1 86 ? 1.152 -9.173 2.876 1.00 71.56 86 ASN A N 1
ATOM 596 C CA . ASN A 1 86 ? 1.242 -8.267 1.734 1.00 71.56 86 ASN A CA 1
ATOM 597 C C . ASN A 1 86 ? 1.670 -6.866 2.185 1.00 71.56 86 ASN A C 1
ATOM 599 O O . ASN A 1 86 ? 1.317 -6.427 3.279 1.00 71.56 86 ASN A O 1
ATOM 603 N N . ILE A 1 87 ? 2.435 -6.173 1.339 1.00 74.69 87 ILE A N 1
ATOM 604 C CA . ILE A 1 87 ? 2.905 -4.805 1.582 1.00 74.69 87 ILE A CA 1
ATOM 605 C C . ILE A 1 87 ? 1.974 -3.820 0.877 1.00 74.69 87 ILE A C 1
ATOM 607 O O . ILE A 1 87 ? 1.777 -3.908 -0.331 1.00 74.69 87 ILE A O 1
ATOM 611 N N . TYR A 1 88 ? 1.480 -2.843 1.629 1.00 76.38 88 TYR A N 1
ATOM 612 C CA . TYR A 1 88 ? 0.539 -1.826 1.184 1.00 76.38 88 TYR A CA 1
ATOM 613 C C . TYR A 1 88 ? 1.197 -0.449 1.180 1.00 76.38 88 TYR A C 1
ATOM 615 O O . TYR A 1 88 ? 1.683 0.024 2.208 1.00 76.38 88 TYR A O 1
ATOM 623 N N . VAL A 1 89 ? 1.193 0.209 0.019 1.00 79.25 89 VAL A N 1
ATOM 624 C CA . VAL A 1 89 ? 1.692 1.589 -0.185 1.00 79.25 89 VAL A CA 1
ATOM 625 C C . VAL A 1 89 ? 0.560 2.602 -0.400 1.00 79.25 89 VAL A C 1
ATOM 627 O O . VAL A 1 89 ? 0.806 3.775 -0.668 1.00 79.25 89 VAL A O 1
ATOM 630 N N . SER A 1 90 ? -0.686 2.137 -0.313 1.00 85.38 90 SER A N 1
ATOM 631 C CA . SER A 1 90 ? -1.912 2.925 -0.439 1.00 85.38 90 SER A CA 1
ATOM 632 C C . SER A 1 90 ? -3.034 2.256 0.363 1.00 85.38 90 SER A C 1
ATOM 634 O O . SER A 1 90 ? -2.817 1.197 0.958 1.00 85.38 90 SER A O 1
ATOM 636 N N . CYS A 1 91 ? -4.213 2.871 0.441 1.00 90.75 91 CYS A N 1
ATOM 637 C CA . CYS A 1 91 ? -5.308 2.327 1.242 1.00 90.75 91 CYS A CA 1
ATOM 638 C C .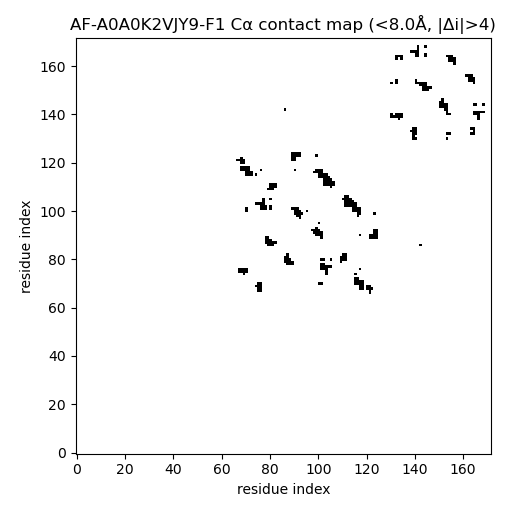 CYS A 1 91 ? -5.875 1.049 0.636 1.00 90.75 91 CYS A C 1
ATOM 640 O O . CYS A 1 91 ? -6.356 1.075 -0.491 1.00 90.75 91 CYS A O 1
ATOM 642 N N . THR A 1 92 ? -5.914 -0.044 1.388 1.00 88.81 92 THR A N 1
ATOM 643 C CA . THR A 1 92 ? -6.456 -1.313 0.892 1.00 88.81 92 THR A CA 1
ATOM 644 C C . THR A 1 92 ? -7.898 -1.528 1.325 1.00 88.81 92 THR A C 1
ATOM 646 O O . THR A 1 92 ? -8.347 -0.973 2.320 1.00 88.81 92 THR A O 1
ATOM 649 N N . THR A 1 93 ? -8.639 -2.340 0.578 1.00 91.88 93 THR A N 1
ATOM 650 C CA . THR A 1 93 ? -9.976 -2.820 0.974 1.00 91.88 93 THR A CA 1
ATOM 651 C C . THR A 1 93 ? -9.954 -4.269 1.467 1.00 91.88 93 THR A C 1
ATOM 653 O O . THR A 1 93 ? -11.004 -4.811 1.829 1.00 91.88 93 THR A O 1
ATOM 656 N N . THR A 1 94 ? -8.765 -4.886 1.493 1.00 88.19 94 THR A N 1
ATOM 657 C CA . THR A 1 94 ? -8.546 -6.278 1.899 1.00 88.19 94 THR A CA 1
ATOM 658 C C . THR A 1 94 ? -9.134 -6.528 3.280 1.00 88.19 94 THR A C 1
ATOM 660 O O . THR A 1 94 ? -8.900 -5.750 4.204 1.00 88.19 94 THR A O 1
ATOM 663 N N . ASP A 1 95 ? -9.935 -7.589 3.385 1.00 90.19 95 ASP A N 1
ATOM 664 C CA . ASP A 1 95 ? -10.601 -8.046 4.610 1.00 90.19 95 ASP A CA 1
ATOM 665 C C . ASP A 1 95 ? -11.447 -6.986 5.347 1.00 90.19 95 ASP A C 1
ATOM 667 O O . ASP A 1 95 ? -11.790 -7.165 6.513 1.00 90.19 95 ASP A O 1
ATOM 671 N N . ASN A 1 96 ? -11.854 -5.906 4.664 1.00 91.50 96 ASN A N 1
ATOM 672 C CA . ASN A 1 96 ? -12.599 -4.797 5.273 1.00 91.50 96 ASN A CA 1
ATOM 673 C C . ASN A 1 96 ? -13.897 -4.443 4.526 1.00 91.50 96 ASN A C 1
ATOM 675 O O . ASN A 1 96 ? -14.310 -3.286 4.466 1.00 9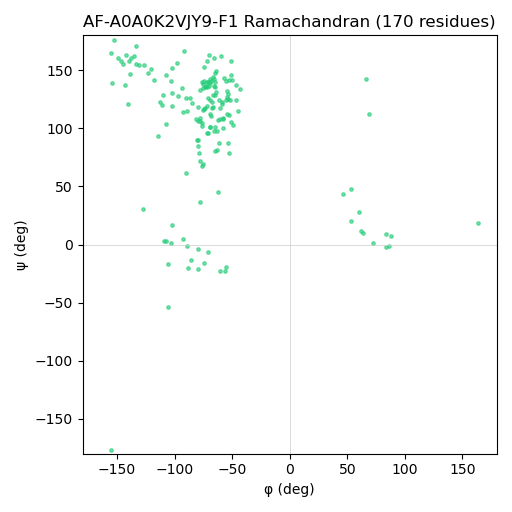1.50 96 ASN A O 1
ATOM 679 N N . GLY A 1 97 ? -14.541 -5.428 3.891 1.00 86.19 97 GLY A N 1
ATOM 680 C CA . GLY A 1 97 ? -15.873 -5.254 3.291 1.00 86.19 97 GLY A CA 1
ATOM 681 C C . GLY A 1 97 ? -15.955 -4.181 2.196 1.00 86.19 97 GLY A C 1
ATOM 682 O O . GLY A 1 97 ? -17.007 -3.570 2.022 1.00 86.19 97 GLY A O 1
ATOM 683 N N . GLY A 1 98 ? -14.854 -3.918 1.483 1.00 85.38 98 GLY A N 1
ATOM 684 C CA . GLY A 1 98 ? -14.785 -2.870 0.458 1.00 85.38 98 GLY A CA 1
ATOM 685 C C . GLY A 1 98 ? -14.495 -1.464 0.998 1.00 85.38 98 GLY A C 1
ATOM 686 O O . GLY A 1 98 ? -14.364 -0.532 0.208 1.00 85.38 98 GLY A O 1
ATOM 687 N N . ILE A 1 99 ? -14.371 -1.293 2.316 1.00 90.50 99 ILE A N 1
ATOM 688 C CA . ILE A 1 99 ? -14.052 -0.008 2.942 1.00 90.50 99 ILE A CA 1
ATOM 689 C C . ILE A 1 99 ? -12.526 0.172 2.937 1.00 90.50 99 ILE A C 1
ATOM 691 O O . ILE A 1 99 ? -11.814 -0.674 3.486 1.00 90.50 99 ILE A O 1
ATOM 695 N N . PRO A 1 100 ? -11.991 1.246 2.332 1.00 93.06 100 PRO A N 1
ATOM 696 C CA . PRO A 1 100 ? -10.553 1.445 2.264 1.00 93.06 100 PRO A CA 1
ATOM 697 C C . PRO A 1 100 ? -9.980 1.815 3.631 1.00 93.06 100 PRO A C 1
ATOM 699 O O . PRO A 1 100 ? -10.518 2.674 4.330 1.00 93.06 100 PRO A O 1
ATOM 702 N N . TRP A 1 101 ? -8.862 1.201 3.996 1.00 94.81 101 TRP A N 1
ATOM 703 C CA . TRP A 1 101 ? -8.193 1.407 5.272 1.00 94.81 101 TRP A CA 1
ATOM 704 C C . TRP A 1 101 ? -6.672 1.453 5.121 1.00 94.81 101 TRP A C 1
ATOM 706 O O . TRP A 1 101 ? -6.097 0.967 4.144 1.00 94.81 101 TRP A O 1
ATOM 716 N N . CYS A 1 102 ? -6.022 2.066 6.104 1.00 94.56 102 CYS A N 1
ATOM 717 C CA . CYS A 1 102 ? -4.570 2.136 6.216 1.00 94.56 102 CYS A CA 1
ATOM 718 C C . CYS A 1 102 ? -4.133 1.906 7.665 1.00 94.56 102 CYS A C 1
ATOM 720 O O . CYS A 1 102 ? -4.922 2.083 8.597 1.00 94.56 102 CYS A O 1
ATOM 722 N N . ALA A 1 103 ? -2.867 1.546 7.869 1.00 95.44 103 ALA A N 1
ATOM 723 C CA . ALA A 1 103 ? -2.283 1.523 9.202 1.00 95.44 103 ALA A CA 1
ATOM 724 C C . ALA A 1 103 ? -2.040 2.950 9.723 1.00 95.44 103 ALA A C 1
ATOM 726 O O . ALA A 1 103 ? -1.514 3.797 9.008 1.00 95.44 103 ALA A O 1
ATOM 727 N N . THR A 1 104 ? -2.371 3.197 10.986 1.00 95.12 104 THR A N 1
ATOM 728 C CA . THR A 1 104 ? -2.048 4.430 11.727 1.00 95.12 104 THR A CA 1
ATOM 729 C C . THR A 1 104 ? -0.926 4.208 12.740 1.00 95.12 104 THR A C 1
ATOM 731 O O . THR A 1 104 ? -0.299 5.162 13.190 1.00 95.12 104 THR A O 1
ATOM 734 N N . THR A 1 105 ? -0.632 2.946 13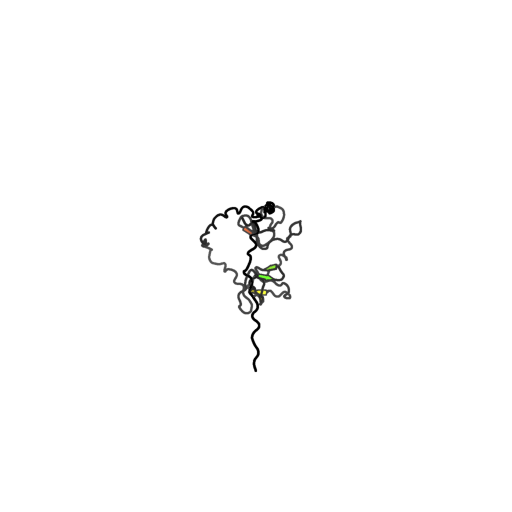.079 1.00 93.75 105 THR A N 1
ATOM 735 C CA . THR A 1 105 ? 0.581 2.527 13.797 1.00 93.75 105 THR A CA 1
ATOM 736 C C . THR A 1 105 ? 1.051 1.162 13.294 1.00 93.75 105 THR A C 1
ATOM 738 O O . THR A 1 105 ? 0.247 0.363 12.805 1.00 93.75 105 THR A O 1
ATOM 741 N N . LEU A 1 106 ? 2.345 0.876 13.448 1.00 93.56 106 LEU A N 1
ATOM 742 C CA . LEU A 1 106 ? 2.964 -0.389 13.048 1.00 93.56 106 LEU A CA 1
ATOM 743 C C . LEU A 1 106 ? 3.601 -1.095 14.247 1.00 93.56 106 LEU A C 1
ATOM 745 O O . LEU A 1 106 ? 4.108 -0.451 15.167 1.00 93.56 106 LEU A O 1
ATOM 749 N N . TYR A 1 107 ? 3.651 -2.423 14.192 1.00 90.19 107 TYR A N 1
ATOM 750 C CA . TYR A 1 107 ? 4.612 -3.200 14.967 1.00 90.19 107 TYR A CA 1
ATOM 751 C C . TYR A 1 107 ? 6.047 -2.918 14.482 1.00 90.19 107 TYR A C 1
ATOM 753 O O . TYR A 1 107 ? 6.234 -2.524 13.329 1.00 90.19 107 TYR A O 1
ATOM 761 N N . PRO A 1 108 ? 7.088 -3.210 15.291 1.00 89.81 108 PRO A N 1
ATOM 762 C CA . PRO A 1 108 ? 8.487 -3.076 14.860 1.00 89.81 108 PRO A CA 1
ATOM 763 C C . PRO A 1 108 ? 8.834 -3.881 13.599 1.00 89.81 108 PRO A C 1
ATOM 765 O O . PRO A 1 108 ? 9.787 -3.566 12.896 1.00 89.81 108 PRO A O 1
ATOM 768 N N . THR A 1 109 ? 8.056 -4.924 13.313 1.00 75.94 109 THR A N 1
ATOM 769 C CA . THR A 1 109 ? 8.172 -5.781 12.129 1.00 75.94 109 THR A CA 1
ATOM 770 C C . THR A 1 109 ? 7.547 -5.179 10.865 1.00 75.94 109 THR A C 1
ATOM 772 O O . THR A 1 109 ? 7.626 -5.798 9.811 1.00 75.94 109 THR A O 1
ATOM 775 N N . GLY A 1 110 ? 6.904 -4.009 10.950 1.00 77.94 110 GLY A N 1
ATOM 776 C CA . GLY A 1 110 ? 6.217 -3.351 9.832 1.00 77.94 110 GLY A CA 1
ATOM 777 C C . GLY A 1 110 ? 4.767 -3.796 9.622 1.00 77.94 110 GLY A C 1
ATOM 778 O O . GLY A 1 110 ? 4.089 -3.272 8.741 1.00 77.94 110 GLY A O 1
ATOM 779 N N . PHE A 1 111 ? 4.264 -4.733 10.432 1.00 89.38 111 PHE A N 1
ATOM 780 C CA . PHE A 1 111 ? 2.862 -5.153 10.393 1.00 89.38 111 PHE A CA 1
ATOM 781 C C . PHE A 1 111 ? 1.938 -4.065 10.940 1.00 89.38 111 PHE A C 1
ATOM 783 O O . PHE A 1 111 ? 2.258 -3.436 11.949 1.00 89.38 111 PHE A O 1
ATOM 790 N N . ALA A 1 112 ? 0.785 -3.874 10.29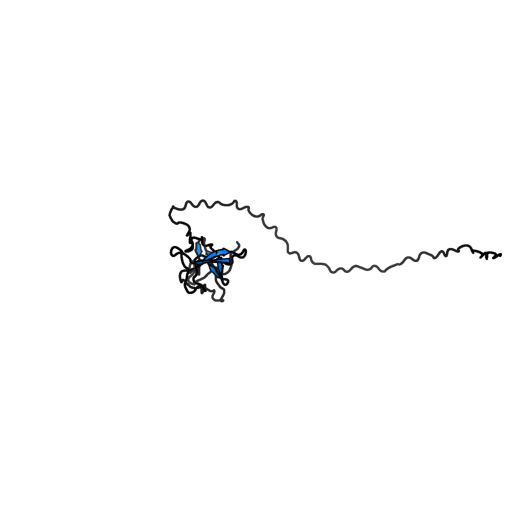8 1.00 93.31 112 ALA A N 1
ATOM 791 C CA . ALA A 1 112 ? -0.267 -2.992 10.787 1.00 93.31 112 ALA A CA 1
ATOM 792 C C . ALA A 1 112 ? -0.663 -3.395 12.213 1.00 93.31 112 ALA A C 1
ATOM 794 O O . ALA A 1 112 ? -1.001 -4.550 12.470 1.00 93.31 112 ALA A O 1
ATOM 795 N N . HIS A 1 113 ? -0.596 -2.438 13.137 1.00 94.69 113 HIS A N 1
ATOM 796 C CA . HIS A 1 113 ? -0.961 -2.645 14.536 1.00 94.69 113 HIS A CA 1
ATOM 797 C C . HIS A 1 113 ? -2.309 -1.991 14.847 1.00 94.69 113 HIS A C 1
ATOM 799 O O . HIS A 1 113 ? -3.238 -2.657 15.291 1.00 94.69 113 HIS A O 1
ATOM 805 N N . VAL A 1 114 ? -2.432 -0.698 14.547 1.00 96.62 114 VAL A N 1
ATOM 806 C CA . VAL A 1 114 ? -3.704 0.035 14.564 1.00 96.62 114 VAL A CA 1
ATOM 807 C C . VAL A 1 114 ? -3.970 0.518 13.150 1.00 96.62 114 VAL A C 1
ATOM 809 O O . VAL A 1 114 ? -3.039 0.916 12.447 1.00 96.62 114 VAL A O 1
ATOM 812 N N . TYR A 1 115 ? -5.229 0.471 12.740 1.00 95.44 115 TYR A N 1
ATOM 813 C CA . TYR A 1 115 ? -5.687 0.883 11.424 1.00 95.44 115 TYR A CA 1
ATOM 814 C C . TYR A 1 115 ? -6.956 1.715 11.537 1.00 95.44 115 TYR A C 1
ATOM 816 O O . TYR A 1 115 ? -7.634 1.697 12.564 1.00 95.44 115 TYR A O 1
ATOM 824 N N . ASP A 1 116 ? -7.263 2.452 10.478 1.00 96.31 116 ASP A N 1
ATOM 825 C CA . ASP A 1 116 ? -8.464 3.272 10.408 1.00 96.31 116 ASP A CA 1
ATOM 826 C C . ASP A 1 116 ? -8.887 3.504 8.947 1.00 96.31 116 ASP A C 1
ATOM 828 O O . ASP A 1 116 ? -8.133 3.243 8.003 1.00 96.31 116 ASP A O 1
ATOM 832 N N . THR A 1 117 ? -10.125 3.957 8.764 1.00 95.75 117 THR A N 1
ATOM 833 C CA . THR A 1 117 ? -10.754 4.154 7.458 1.00 95.75 117 THR A CA 1
ATOM 834 C C . THR A 1 117 ? -10.130 5.342 6.750 1.00 95.75 117 THR A C 1
ATOM 836 O O . THR A 1 117 ? -10.105 6.453 7.282 1.00 95.75 117 THR A O 1
ATOM 839 N N . CYS A 1 118 ? -9.669 5.128 5.527 1.00 94.06 118 CYS A N 1
ATOM 840 C CA . CYS A 1 118 ? -9.089 6.183 4.719 1.00 94.06 118 CYS A CA 1
ATOM 841 C C . CYS A 1 118 ? -10.120 7.234 4.324 1.00 94.06 118 CYS A C 1
ATOM 843 O O . CYS A 1 118 ? -11.278 6.928 4.034 1.00 94.06 118 CYS A O 1
ATOM 845 N N . ASN A 1 119 ? -9.680 8.488 4.269 1.00 90.56 119 ASN A N 1
ATOM 846 C CA . ASN A 1 119 ? -10.474 9.546 3.669 1.00 90.56 119 ASN A CA 1
ATOM 847 C C . ASN A 1 119 ? -10.557 9.364 2.139 1.00 90.56 119 ASN A C 1
ATOM 849 O O . ASN A 1 119 ? -9.752 8.666 1.521 1.00 90.56 119 ASN A O 1
ATOM 853 N N . SER A 1 120 ? -11.518 10.030 1.499 1.00 84.44 120 SER A N 1
ATOM 854 C CA . SER A 1 120 ? -11.718 9.947 0.045 1.00 84.44 120 SER A CA 1
ATOM 855 C C . SER A 1 120 ? -10.628 10.639 -0.786 1.00 84.44 120 SER A C 1
ATOM 857 O O . SER A 1 120 ? -10.663 10.555 -2.010 1.00 84.44 120 SER A O 1
ATOM 859 N N . ALA A 1 121 ? -9.694 11.356 -0.151 1.00 80.31 121 ALA A N 1
ATOM 860 C CA . ALA A 1 121 ? -8.548 11.974 -0.818 1.00 80.31 121 ALA A CA 1
ATOM 861 C C . ALA A 1 121 ? -7.365 11.001 -0.964 1.00 80.31 121 ALA A C 1
ATOM 863 O O . ALA A 1 121 ? -6.425 11.275 -1.709 1.00 80.31 121 ALA A O 1
ATOM 864 N N . CYS A 1 122 ? -7.405 9.867 -0.263 1.00 81.19 122 CYS A N 1
ATOM 865 C CA . CYS A 1 122 ? -6.420 8.813 -0.395 1.00 81.19 122 CYS A CA 1
ATOM 866 C C . CYS A 1 122 ? -6.570 8.065 -1.718 1.00 81.19 122 CYS A C 1
ATOM 868 O O . CYS A 1 122 ? -7.675 7.700 -2.125 1.00 81.19 122 CYS A O 1
ATOM 870 N N . ALA A 1 123 ? -5.434 7.735 -2.333 1.00 72.75 123 ALA A N 1
ATOM 871 C CA . ALA A 1 123 ? -5.409 6.648 -3.295 1.00 72.75 123 ALA A CA 1
ATOM 872 C C . ALA A 1 123 ? -5.829 5.370 -2.557 1.00 72.75 123 ALA A C 1
ATOM 874 O O . ALA A 1 123 ? -5.181 4.945 -1.596 1.00 72.75 123 ALA A O 1
ATOM 875 N N . THR A 1 124 ? -6.947 4.793 -2.979 1.00 69.31 124 THR A N 1
ATOM 876 C CA . THR A 1 124 ? -7.217 3.389 -2.697 1.00 69.31 124 THR A CA 1
ATOM 877 C C . THR A 1 124 ? -6.328 2.566 -3.606 1.00 69.31 124 THR A C 1
ATOM 879 O O . THR A 1 124 ? -5.934 3.050 -4.671 1.00 69.31 124 THR A O 1
ATOM 882 N N . GLU A 1 125 ? -5.980 1.359 -3.172 1.00 64.31 125 GLU A N 1
ATOM 883 C CA . GLU A 1 125 ? -5.366 0.365 -4.027 1.00 64.31 125 GLU A CA 1
ATOM 884 C C . GLU A 1 125 ? -6.210 0.294 -5.284 1.00 64.31 125 GLU A C 1
ATOM 886 O O . GLU A 1 125 ? -7.335 -0.212 -5.297 1.00 64.31 125 GLU A O 1
ATOM 891 N N . GLN A 1 126 ? -5.679 0.916 -6.333 1.00 46.69 126 GLN A N 1
ATOM 892 C CA . GLN A 1 126 ? -6.263 0.847 -7.642 1.00 46.69 126 GLN A CA 1
ATOM 893 C C . GLN A 1 126 ? -6.371 -0.646 -7.925 1.00 46.69 126 GLN A C 1
ATOM 895 O O . GLN A 1 126 ? -5.409 -1.384 -7.719 1.00 46.69 126 GLN A O 1
ATOM 900 N N . THR A 1 127 ? -7.537 -1.086 -8.381 1.00 38.69 127 THR A N 1
ATOM 901 C CA . THR A 1 127 ? -7.833 -2.436 -8.865 1.00 38.69 127 THR A CA 1
ATOM 902 C C . THR A 1 127 ? -7.003 -2.808 -10.104 1.00 38.69 127 THR A C 1
ATOM 904 O O . THR A 1 127 ? -7.504 -3.404 -11.046 1.00 38.69 127 THR A O 1
ATOM 907 N N . ASN A 1 128 ? -5.704 -2.522 -10.107 1.00 40.25 128 ASN A N 1
ATOM 908 C CA . ASN A 1 128 ? -4.711 -3.232 -10.891 1.00 40.25 128 ASN A CA 1
ATOM 909 C C . ASN A 1 128 ? -4.166 -4.386 -10.047 1.00 40.25 128 ASN A C 1
ATOM 911 O O . ASN A 1 128 ? -2.977 -4.466 -9.779 1.00 40.25 128 ASN A O 1
ATOM 915 N N . GLN A 1 129 ? -5.096 -5.284 -9.700 1.00 40.94 129 GLN A N 1
ATOM 916 C CA . GLN A 1 129 ? -4.865 -6.665 -9.284 1.00 40.94 129 GLN A CA 1
ATOM 917 C C . GLN A 1 129 ? -4.122 -6.865 -7.936 1.00 40.94 129 GLN A C 1
ATOM 919 O O . GLN A 1 129 ? -3.141 -6.188 -7.650 1.00 40.94 129 GLN A O 1
ATOM 924 N N . PRO A 1 130 ? -4.495 -7.879 -7.118 1.00 48.50 130 PRO A N 1
ATOM 925 C CA . PRO A 1 130 ? -3.526 -8.461 -6.175 1.00 48.50 130 PRO A CA 1
ATOM 926 C C . PRO A 1 130 ? -2.266 -8.822 -6.973 1.00 48.50 130 PRO A C 1
ATOM 928 O O . PRO A 1 130 ? -2.409 -9.008 -8.178 1.00 48.50 130 PRO A O 1
ATOM 931 N N . ASN A 1 131 ? -1.069 -8.951 -6.388 1.00 54.94 131 ASN A N 1
ATOM 932 C CA . ASN A 1 131 ? 0.135 -9.422 -7.104 1.00 54.94 131 ASN A CA 1
ATOM 933 C C . ASN A 1 131 ? -0.115 -10.778 -7.826 1.00 54.94 131 ASN A C 1
ATOM 935 O O . ASN A 1 131 ? 0.250 -11.856 -7.364 1.00 54.94 131 ASN A O 1
ATOM 939 N N . THR A 1 132 ? -0.772 -10.724 -8.980 1.00 54.78 132 THR A N 1
ATOM 940 C CA . THR A 1 132 ? -1.075 -11.799 -9.923 1.00 54.78 132 THR A CA 1
ATOM 941 C C . THR A 1 132 ? 0.069 -11.928 -10.888 1.00 54.78 132 THR A C 1
ATOM 943 O O . THR A 1 132 ? 0.249 -12.987 -11.488 1.00 54.78 132 THR A O 1
ATOM 946 N N . CYS A 1 133 ? 0.874 -10.870 -11.002 1.00 68.81 133 CYS A N 1
ATOM 947 C CA . CYS A 1 133 ? 2.118 -10.992 -11.684 1.00 68.81 133 CYS A CA 1
ATOM 948 C C . CYS A 1 133 ? 3.059 -11.865 -10.862 1.00 68.81 133 CYS A C 1
ATOM 950 O O . CYS A 1 133 ? 3.483 -11.547 -9.747 1.00 68.81 133 CYS A O 1
ATOM 952 N N . LYS A 1 134 ? 3.313 -13.027 -11.440 1.00 76.19 134 LYS A N 1
ATOM 953 C CA . LYS A 1 134 ? 4.263 -14.017 -10.985 1.00 76.19 134 LYS A CA 1
ATOM 954 C C . LYS A 1 134 ? 5.169 -14.321 -12.156 1.00 76.19 134 LYS A C 1
ATOM 956 O O . LYS A 1 134 ? 4.772 -14.205 -13.317 1.00 76.19 134 LYS A O 1
ATOM 961 N N . THR A 1 135 ? 6.377 -14.761 -11.858 1.00 76.75 135 THR A N 1
ATOM 962 C CA . THR A 1 135 ? 7.216 -15.350 -12.895 1.00 76.75 135 THR A CA 1
ATOM 963 C C . THR A 1 135 ? 6.522 -16.571 -13.497 1.00 76.75 135 THR A C 1
ATOM 965 O O . THR A 1 135 ? 5.665 -17.198 -12.873 1.00 76.75 135 THR A O 1
ATOM 968 N N . VAL A 1 136 ? 6.970 -16.996 -14.679 1.00 78.81 136 VAL A N 1
ATOM 969 C CA . VAL A 1 136 ? 6.551 -18.275 -15.286 1.00 78.81 136 VAL A CA 1
ATOM 970 C C . VAL A 1 136 ? 6.793 -19.488 -14.373 1.00 78.81 136 VAL A C 1
ATOM 972 O O . VAL A 1 136 ? 6.181 -20.533 -14.550 1.00 78.81 136 VAL A O 1
ATOM 975 N N . THR A 1 137 ? 7.673 -19.343 -13.378 1.00 76.75 137 THR A N 1
ATOM 976 C CA . THR A 1 137 ? 7.982 -20.346 -12.349 1.00 76.75 137 THR A CA 1
ATOM 977 C C . THR A 1 137 ? 7.150 -20.196 -11.069 1.00 76.75 137 THR A C 1
ATOM 979 O O . THR A 1 137 ? 7.382 -20.922 -10.108 1.00 76.75 137 THR A O 1
ATOM 982 N N . GLY A 1 138 ? 6.190 -19.266 -11.034 1.00 73.62 138 GLY A N 1
ATOM 983 C CA . GLY A 1 138 ? 5.252 -19.073 -9.928 1.00 73.62 138 GLY A CA 1
ATOM 984 C C . GLY A 1 138 ? 5.771 -18.227 -8.765 1.00 73.62 138 GLY A C 1
ATOM 985 O O . GLY A 1 138 ? 5.100 -18.159 -7.737 1.00 73.62 138 GLY A O 1
ATOM 986 N N . ARG A 1 139 ? 6.932 -17.571 -8.896 1.00 76.62 139 ARG A N 1
ATOM 987 C CA . ARG A 1 139 ? 7.446 -16.681 -7.845 1.00 76.62 139 ARG A CA 1
ATOM 988 C C . ARG A 1 139 ? 6.715 -15.354 -7.887 1.00 76.62 139 ARG A C 1
ATOM 990 O O . ARG A 1 139 ? 6.593 -14.752 -8.953 1.00 76.62 139 ARG A O 1
ATOM 997 N N . ASN A 1 140 ? 6.281 -14.897 -6.723 1.00 74.19 140 ASN A N 1
ATOM 998 C CA . ASN A 1 140 ? 5.696 -13.577 -6.583 1.00 74.19 140 ASN A CA 1
ATOM 999 C C . ASN A 1 140 ? 6.750 -12.505 -6.880 1.00 74.19 140 ASN A C 1
ATOM 1001 O O . ASN A 1 140 ? 7.912 -12.626 -6.484 1.00 74.19 140 ASN A O 1
ATOM 1005 N N . CYS A 1 141 ? 6.318 -11.462 -7.580 1.00 80.06 141 CYS A N 1
ATOM 1006 C CA . CYS A 1 141 ? 7.110 -10.260 -7.761 1.00 80.06 141 CYS A CA 1
ATOM 1007 C C . CYS A 1 141 ? 7.358 -9.565 -6.426 1.00 80.06 141 CYS A C 1
ATOM 1009 O O . CYS A 1 141 ? 6.504 -9.589 -5.533 1.00 80.06 141 CYS A O 1
ATOM 1011 N N . LEU A 1 142 ? 8.506 -8.902 -6.328 1.00 77.50 142 LEU A N 1
ATOM 1012 C CA . LEU A 1 142 ? 8.737 -7.942 -5.268 1.00 77.50 142 LEU A CA 1
ATOM 1013 C C . LEU A 1 142 ? 7.836 -6.715 -5.461 1.00 77.50 142 LEU A C 1
ATOM 1015 O O . LEU A 1 142 ? 7.641 -6.273 -6.597 1.00 77.50 142 LEU A O 1
ATOM 1019 N N . PRO A 1 143 ? 7.289 -6.168 -4.367 1.00 63.50 143 PRO A N 1
ATOM 1020 C CA . PRO A 1 143 ? 6.539 -4.924 -4.400 1.00 63.50 143 PRO A CA 1
ATOM 1021 C C . PRO A 1 143 ? 7.504 -3.751 -4.568 1.00 63.50 143 PRO A C 1
ATOM 1023 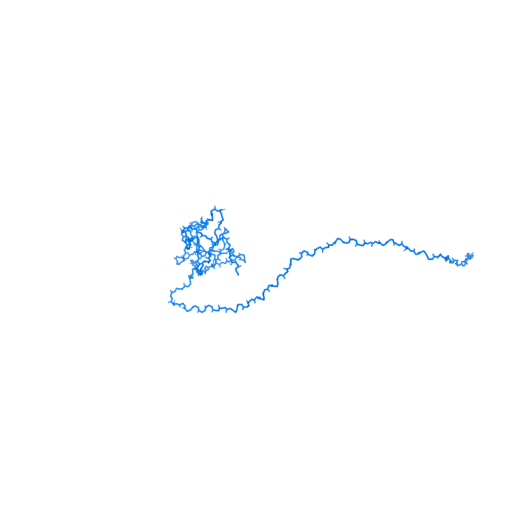O O . PRO A 1 143 ? 8.324 -3.512 -3.687 1.00 63.50 143 PRO A O 1
ATOM 1026 N N . GLY A 1 144 ? 7.393 -3.027 -5.684 1.00 73.00 144 GLY A N 1
ATOM 1027 C CA . GLY A 1 144 ? 8.296 -1.920 -6.007 1.00 73.00 144 GLY A CA 1
ATOM 1028 C C . GLY A 1 144 ? 9.715 -2.398 -6.330 1.00 73.00 144 GLY A C 1
ATOM 1029 O O . GLY A 1 144 ? 10.432 -2.891 -5.463 1.00 73.00 144 GLY A O 1
ATOM 1030 N N . PHE A 1 145 ? 10.147 -2.257 -7.579 1.00 78.25 145 PHE A N 1
ATOM 1031 C CA . PHE A 1 145 ? 11.525 -2.554 -7.966 1.00 78.25 145 PHE A CA 1
ATOM 1032 C C . PHE A 1 145 ? 12.066 -1.515 -8.933 1.00 78.25 145 PHE A C 1
ATOM 1034 O O . PHE A 1 145 ? 11.339 -1.013 -9.787 1.00 78.25 145 PHE A O 1
ATOM 1041 N N . ASP A 1 146 ? 13.361 -1.243 -8.834 1.00 79.31 146 ASP A N 1
ATOM 1042 C CA . ASP A 1 146 ? 14.024 -0.305 -9.726 1.00 79.31 146 ASP A CA 1
ATOM 1043 C C . ASP A 1 146 ? 14.636 -1.042 -10.915 1.00 79.31 146 ASP A C 1
ATOM 1045 O O . ASP A 1 146 ? 15.288 -2.081 -10.781 1.00 79.31 146 ASP A O 1
ATOM 1049 N N . TYR A 1 147 ? 14.422 -0.490 -12.102 1.00 80.44 147 TYR A N 1
ATOM 1050 C CA . TYR A 1 147 ? 15.050 -0.942 -13.330 1.00 80.44 147 TYR A CA 1
ATOM 1051 C C . TYR A 1 147 ? 15.433 0.257 -14.178 1.00 80.44 147 TYR A C 1
ATOM 1053 O O . TYR A 1 147 ? 14.572 1.046 -14.570 1.00 80.44 147 TYR A O 1
ATOM 1061 N N . ASN A 1 148 ? 16.731 0.372 -14.470 1.00 81.00 148 ASN A N 1
ATOM 1062 C CA . ASN A 1 148 ? 17.285 1.486 -15.237 1.00 81.00 148 ASN A CA 1
ATOM 1063 C C . ASN A 1 148 ? 16.882 2.852 -14.635 1.00 81.00 148 ASN A C 1
ATOM 1065 O O . ASN A 1 148 ? 16.369 3.717 -15.342 1.00 81.00 148 ASN A O 1
ATOM 1069 N N . ASP A 1 149 ? 17.041 2.976 -13.311 1.00 77.25 149 ASP A N 1
ATOM 1070 C CA . ASP A 1 149 ? 16.707 4.156 -12.492 1.00 77.25 149 ASP A CA 1
ATOM 1071 C C . ASP A 1 149 ? 15.219 4.558 -12.473 1.00 77.25 149 ASP A C 1
ATOM 1073 O O . ASP A 1 149 ? 14.857 5.628 -11.981 1.00 77.25 149 ASP A O 1
ATOM 1077 N N . ILE A 1 150 ? 14.334 3.697 -12.981 1.00 72.50 150 ILE A N 1
ATOM 1078 C CA . ILE A 1 150 ? 12.883 3.883 -12.937 1.00 72.50 150 ILE A CA 1
ATOM 1079 C C . ILE A 1 150 ? 12.292 2.868 -11.964 1.00 72.50 150 ILE A C 1
ATOM 1081 O O . ILE A 1 150 ? 12.544 1.669 -12.089 1.00 72.50 150 ILE A O 1
ATOM 1085 N N . SER A 1 151 ? 11.477 3.345 -11.024 1.00 68.94 151 SER A N 1
ATOM 1086 C CA . SER A 1 151 ? 10.786 2.486 -10.066 1.00 68.94 151 SER A CA 1
ATOM 1087 C C . SER A 1 151 ? 9.465 1.973 -10.639 1.00 68.94 151 SER A C 1
ATOM 1089 O O . SER A 1 151 ? 8.617 2.752 -11.082 1.00 68.94 151 SER A O 1
ATOM 1091 N N . TYR A 1 152 ? 9.284 0.656 -10.622 1.00 69.19 152 TYR A N 1
ATOM 1092 C CA . TYR A 1 152 ? 8.099 -0.038 -11.108 1.00 69.19 152 TYR A CA 1
ATOM 1093 C C . TYR A 1 152 ? 7.336 -0.653 -9.931 1.00 69.19 152 TYR A C 1
ATOM 1095 O O . TYR A 1 152 ? 7.871 -1.520 -9.239 1.00 69.19 152 TYR A O 1
ATOM 1103 N N . PRO A 1 153 ? 6.068 -0.267 -9.703 1.00 67.69 153 PRO A N 1
ATOM 1104 C CA . PRO A 1 153 ? 5.277 -0.805 -8.594 1.00 67.69 153 PRO A CA 1
ATOM 1105 C C . PRO A 1 153 ? 4.785 -2.242 -8.840 1.00 67.69 153 PRO A C 1
ATOM 1107 O O . PRO A 1 153 ? 4.367 -2.915 -7.904 1.00 67.69 153 PRO A O 1
ATOM 1110 N N . GLN A 1 154 ? 4.822 -2.713 -10.089 1.00 74.50 154 GLN A N 1
ATOM 1111 C CA . GLN A 1 154 ? 4.290 -3.999 -10.543 1.00 74.50 154 GLN A CA 1
ATOM 1112 C C . GLN A 1 154 ? 5.028 -4.458 -11.806 1.00 74.50 154 GLN A C 1
ATOM 1114 O O . GLN A 1 154 ? 5.954 -3.788 -12.264 1.00 74.50 154 GLN A O 1
ATOM 1119 N N . CYS A 1 155 ? 4.616 -5.586 -12.388 1.00 80.75 155 CYS A N 1
ATOM 1120 C CA . CYS A 1 155 ? 5.205 -6.056 -13.635 1.00 80.75 155 CYS A CA 1
ATOM 1121 C C . CYS A 1 155 ? 5.207 -5.010 -14.738 1.00 80.75 155 CYS A C 1
ATOM 1123 O O . CYS A 1 155 ? 4.244 -4.272 -14.936 1.00 80.75 155 CYS A O 1
ATOM 1125 N N . THR A 1 156 ? 6.292 -5.015 -15.493 1.00 81.38 156 THR A N 1
ATOM 1126 C CA . THR A 1 156 ? 6.527 -4.088 -16.587 1.00 81.38 156 THR A CA 1
ATOM 1127 C C . THR A 1 156 ? 6.948 -4.852 -17.833 1.00 81.38 156 THR A C 1
ATOM 1129 O O . THR A 1 156 ? 7.489 -5.951 -17.750 1.00 81.38 156 THR A O 1
ATOM 1132 N N . THR A 1 157 ? 6.704 -4.271 -19.000 1.00 83.56 157 THR A N 1
ATOM 1133 C CA . THR A 1 157 ? 7.329 -4.674 -20.270 1.00 83.56 157 THR A CA 1
ATOM 1134 C C . THR A 1 157 ? 8.450 -3.697 -20.642 1.00 83.56 157 THR A C 1
ATOM 1136 O O . THR A 1 157 ? 8.855 -3.599 -21.795 1.00 83.56 157 THR A O 1
ATOM 1139 N N . ALA A 1 158 ? 8.937 -2.891 -19.695 1.00 81.38 158 ALA A N 1
ATOM 1140 C CA . ALA A 1 158 ? 10.056 -1.995 -19.951 1.00 81.38 158 ALA A CA 1
ATOM 1141 C C . ALA A 1 158 ? 11.299 -2.808 -20.333 1.00 81.38 158 ALA A C 1
ATOM 1143 O O . ALA A 1 158 ? 11.708 -3.707 -19.602 1.00 81.38 158 ALA A O 1
ATOM 1144 N N . GLY A 1 159 ? 11.880 -2.498 -21.493 1.00 80.19 159 GLY A N 1
ATOM 1145 C CA . GLY A 1 159 ? 13.075 -3.177 -22.000 1.00 80.19 159 GLY A CA 1
ATOM 1146 C C . GLY A 1 159 ? 12.857 -4.607 -22.514 1.00 80.19 159 GLY A C 1
ATOM 1147 O O . GLY A 1 159 ? 13.827 -5.215 -22.954 1.00 80.19 159 GLY A O 1
ATOM 1148 N N . ASP A 1 160 ? 11.626 -5.137 -22.507 1.00 79.75 160 ASP A N 1
ATOM 1149 C CA . ASP A 1 160 ? 11.324 -6.498 -22.973 1.00 79.75 160 ASP A CA 1
ATOM 1150 C C . ASP A 1 160 ? 9.930 -6.590 -23.629 1.00 79.75 160 ASP A C 1
ATOM 1152 O O . ASP A 1 160 ? 9.032 -5.791 -23.395 1.00 79.75 160 ASP A O 1
ATOM 1156 N N . THR A 1 161 ? 9.727 -7.600 -24.466 1.00 80.62 161 THR A N 1
ATOM 1157 C CA . THR A 1 161 ? 8.414 -7.929 -25.046 1.00 80.62 161 THR A CA 1
ATOM 1158 C C . THR A 1 161 ? 7.512 -8.702 -24.081 1.00 80.62 161 THR A C 1
ATOM 1160 O O . THR A 1 161 ? 6.295 -8.728 -24.266 1.00 80.62 161 THR A O 1
ATOM 1163 N N . ARG A 1 162 ? 8.087 -9.350 -23.060 1.00 79.56 162 ARG A N 1
ATOM 1164 C CA . ARG A 1 162 ? 7.363 -10.110 -22.036 1.00 79.56 162 ARG A CA 1
ATOM 1165 C C . ARG A 1 162 ? 7.279 -9.316 -20.740 1.00 79.56 162 ARG A C 1
ATOM 1167 O O . ARG A 1 162 ? 8.245 -8.680 -20.330 1.00 79.56 162 ARG A O 1
ATOM 1174 N N . ALA A 1 163 ? 6.126 -9.394 -20.076 1.00 82.31 163 ALA A N 1
ATOM 1175 C CA . ALA A 1 163 ? 5.954 -8.801 -18.757 1.00 82.31 163 ALA A CA 1
ATOM 1176 C C . ALA A 1 163 ? 6.876 -9.494 -17.746 1.00 82.31 163 ALA A C 1
ATOM 1178 O O . ALA A 1 163 ? 6.917 -10.726 -17.671 1.00 82.31 163 ALA A O 1
ATOM 1179 N N . TRP A 1 164 ? 7.608 -8.700 -16.976 1.00 85.00 164 TRP A N 1
ATOM 1180 C CA . TRP A 1 164 ? 8.583 -9.176 -16.008 1.00 85.00 164 TRP A CA 1
ATOM 1181 C C . TRP A 1 164 ? 8.574 -8.30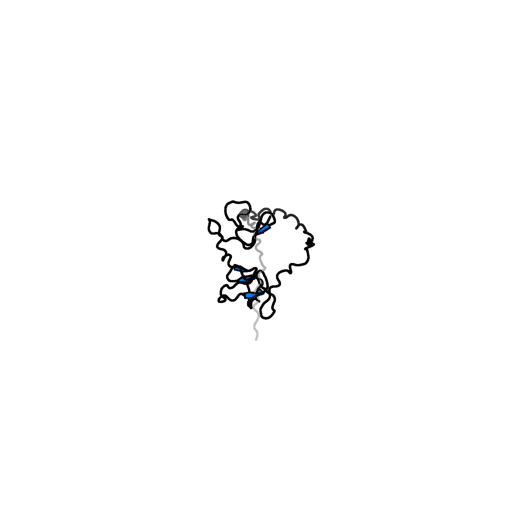8 -14.748 1.00 85.00 164 TRP A C 1
ATOM 1183 O O . TRP A 1 164 ? 8.050 -7.193 -14.730 1.00 85.00 164 TRP A O 1
ATOM 1193 N N . CYS A 1 165 ? 9.149 -8.841 -13.677 1.00 85.00 165 CYS A N 1
ATOM 1194 C CA . CYS A 1 165 ? 9.343 -8.139 -12.417 1.00 85.00 165 CYS A CA 1
ATOM 1195 C C . CYS A 1 165 ? 10.597 -8.639 -11.709 1.00 85.00 165 CYS A C 1
ATOM 1197 O O . CYS A 1 165 ? 11.061 -9.757 -11.959 1.00 85.00 165 CYS A O 1
ATOM 1199 N N . ALA A 1 166 ? 11.117 -7.841 -10.780 1.00 81.94 166 ALA A N 1
ATOM 1200 C CA . ALA A 1 166 ? 12.150 -8.321 -9.879 1.00 81.94 166 ALA A CA 1
ATOM 1201 C C . ALA A 1 166 ? 11.566 -9.336 -8.887 1.00 81.94 166 ALA A C 1
ATOM 1203 O O . ALA A 1 166 ? 10.510 -9.119 -8.296 1.00 81.94 166 ALA A O 1
ATOM 1204 N N . THR A 1 167 ? 12.285 -10.434 -8.662 1.00 80.31 167 THR A N 1
ATOM 1205 C CA . THR A 1 167 ? 11.983 -11.404 -7.592 1.00 80.31 167 THR A CA 1
ATOM 1206 C C . THR A 1 167 ? 13.004 -11.362 -6.457 1.00 80.31 167 THR A C 1
ATOM 1208 O O . THR A 1 167 ? 12.974 -12.199 -5.557 1.00 80.31 167 THR A O 1
ATOM 1211 N N . SER A 1 168 ? 13.977 -10.455 -6.529 1.00 71.12 168 SER A N 1
ATOM 1212 C CA . SER A 1 168 ? 15.047 -10.287 -5.544 1.00 71.12 168 SER A CA 1
ATOM 1213 C C . SER A 1 168 ? 15.546 -8.844 -5.587 1.00 71.12 168 SER A C 1
ATOM 1215 O O . SER A 1 168 ? 15.656 -8.275 -6.671 1.00 71.12 168 SER A O 1
ATOM 1217 N N . LEU A 1 169 ? 15.813 -8.253 -4.419 1.00 68.69 169 LEU A N 1
ATOM 1218 C CA . LEU A 1 169 ? 16.416 -6.928 -4.331 1.00 68.69 169 LEU A CA 1
ATOM 1219 C C . LEU A 1 169 ? 17.875 -7.082 -4.751 1.00 68.69 169 LEU A C 1
ATOM 1221 O O . LEU A 1 169 ? 18.612 -7.865 -4.149 1.00 68.69 169 LEU A O 1
ATOM 1225 N N . TYR A 1 170 ? 18.276 -6.392 -5.814 1.00 54.94 170 TYR A N 1
ATOM 1226 C CA . TYR A 1 170 ? 19.671 -6.365 -6.225 1.00 54.94 170 TYR A CA 1
ATOM 1227 C C . TYR A 1 170 ? 20.442 -5.542 -5.187 1.00 54.94 170 TYR A C 1
ATOM 1229 O O . TYR A 1 170 ? 20.439 -4.316 -5.222 1.00 54.94 170 TYR A O 1
ATOM 1237 N N . LEU A 1 171 ? 21.052 -6.218 -4.213 1.00 50.78 171 LEU A N 1
ATOM 1238 C CA . LEU A 1 171 ? 22.042 -5.624 -3.316 1.00 50.78 171 LEU A CA 1
ATOM 1239 C C . LEU A 1 171 ? 23.364 -5.562 -4.088 1.00 50.78 171 LEU A C 1
ATOM 1241 O O . LEU A 1 171 ? 24.196 -6.463 -3.978 1.00 50.78 171 LEU A O 1
ATOM 1245 N N . GLY A 1 172 ? 23.465 -4.561 -4.964 1.00 40.50 172 GLY A N 1
ATOM 1246 C CA . GLY A 1 172 ? 24.703 -4.194 -5.654 1.00 40.50 172 GLY A CA 1
ATOM 1247 C C . GLY A 1 172 ? 25.692 -3.514 -4.720 1.00 40.50 172 GLY A C 1
ATOM 1248 O O . GLY A 1 172 ? 25.236 -2.763 -3.829 1.00 40.50 172 GLY A O 1
#

Secondary structure (DSSP, 8-state):
----------PPP-------------------------------PPP--------------S-------BBTTSPBPPSSEEETTEEESSBB-TTTTT--EEEEEE-TTSBEEEEEEBPTTSPB--SS-SS--B-TT-PBPPSSEEETTEEESS-B-TTSSS-B--SS----

Radius of gyration: 39.65 Å; Cα contacts (8 Å, |Δi|>4): 188; chains: 1; bounding box: 80×73×120 Å

Nearest PDB structures (foldseek):
  7prj-assembly1_A  TM=8.144E-01  e=1.047E-03  Homo sapiens
  1h8p-assembly1_A  TM=4.464E-01  e=2.520E-04  Bos taurus

Sequence (172 aa):
TPTSPPTTPTAPPTTPTAPPTTPTAPPTTPTAPPTTPTAPPTIPTPPPKTVAPTTITTTMPTTVTPLACGTVTGNPCIFPFIYAENIYVSCTTTDNGGIPWCATTLYPTGFAHVYDTCNSACATEQTNQPNTCKTVTGRNCLPGFDYNDISYPQCTTAGDTRAWCATSLYLG

Solvent-accessible surface area (backbone atoms only — not comparable to full-atom values): 11709 Å² total; per-residue (Å²): 137,85,83,82,81,86,84,76,87,81,76,82,88,81,82,83,84,72,79,89,78,79,82,83,71,76,88,77,77,82,80,69,76,85,77,74,78,88,65,73,84,77,70,80,70,72,74,78,75,77,70,63,84,74,76,78,79,69,87,66,80,90,81,74,74,77,83,80,32,31,23,74,88,68,50,58,50,50,68,70,27,29,56,96,94,40,80,36,82,49,22,38,36,80,98,42,91,73,47,39,27,33,25,60,40,61,42,99,86,40,33,54,67,41,68,46,47,45,29,91,85,33,61,51,60,66,89,78,61,73,88,72,56,45,48,100,85,67,45,59,46,50,80,52,40,75,56,95,93,41,78,35,72,54,66,37,48,80,98,43,95,57,76,43,65,47,73,64,86,83,85,121